Protein AF-A0A165NBJ4-F1 (afdb_monomer)

Structure (mmCIF, N/CA/C/O backbone):
data_AF-A0A165NBJ4-F1
#
_entry.id   AF-A0A165NBJ4-F1
#
loop_
_atom_site.group_PDB
_atom_site.id
_atom_site.type_symbol
_atom_site.label_atom_id
_atom_site.label_alt_id
_atom_site.label_comp_id
_atom_site.label_asym_id
_atom_site.label_entity_id
_atom_site.label_seq_id
_atom_site.pdbx_PDB_ins_code
_atom_site.Cartn_x
_atom_site.Cartn_y
_atom_site.Cartn_z
_atom_site.occupancy
_atom_site.B_iso_or_equiv
_atom_site.auth_seq_id
_atom_site.auth_comp_id
_atom_site.auth_asym_id
_atom_site.auth_atom_id
_atom_site.pdbx_PDB_model_num
ATOM 1 N N . ARG A 1 1 ? 23.690 31.683 -0.512 1.00 50.12 1 ARG A N 1
ATOM 2 C CA . ARG A 1 1 ? 24.297 30.359 -0.206 1.00 50.12 1 ARG A CA 1
ATOM 3 C C . ARG A 1 1 ? 23.208 29.5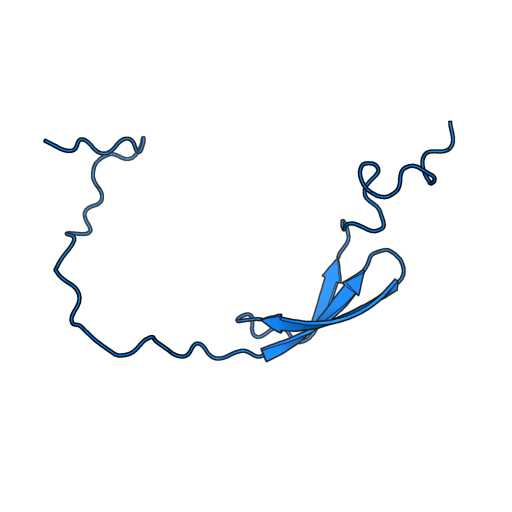23 0.467 1.00 50.12 1 ARG A C 1
ATOM 5 O O . ARG A 1 1 ? 22.737 29.948 1.507 1.00 50.12 1 ARG A O 1
ATOM 12 N N . SER A 1 2 ? 22.705 28.449 -0.152 1.00 54.44 2 SER A N 1
ATOM 13 C CA . SER A 1 2 ? 21.583 27.669 0.406 1.00 54.44 2 SER A CA 1
ATOM 14 C C . SER A 1 2 ? 22.101 26.793 1.554 1.00 54.44 2 SER A C 1
ATOM 16 O O . SER A 1 2 ? 22.893 25.877 1.325 1.00 54.44 2 SER A O 1
ATOM 18 N N . VAL A 1 3 ? 21.751 27.157 2.787 1.00 60.81 3 VAL A N 1
ATOM 19 C CA . VAL A 1 3 ? 22.101 26.418 4.007 1.00 60.81 3 VAL A CA 1
ATOM 20 C C . VAL A 1 3 ? 21.028 25.346 4.202 1.00 60.81 3 VAL A C 1
ATOM 22 O O . VAL A 1 3 ? 19.841 25.656 4.154 1.00 60.81 3 VAL A O 1
ATOM 25 N N . SER A 1 4 ? 21.433 24.082 4.340 1.00 64.19 4 SER A N 1
ATOM 26 C CA . SER A 1 4 ? 20.500 22.973 4.588 1.00 64.19 4 SER A CA 1
ATOM 27 C C . SER A 1 4 ? 19.787 23.205 5.922 1.00 64.19 4 SER A C 1
ATOM 29 O O . SER A 1 4 ? 20.470 23.413 6.920 1.00 64.19 4 SER A O 1
ATOM 31 N N . SER A 1 5 ? 18.451 23.165 5.959 1.00 67.62 5 SER A N 1
ATOM 32 C CA . SER A 1 5 ? 17.675 23.321 7.203 1.00 67.62 5 SER A CA 1
ATOM 33 C C . SER A 1 5 ? 17.487 22.006 7.968 1.00 67.62 5 SER A C 1
ATOM 35 O O . SER A 1 5 ? 16.737 21.960 8.940 1.00 67.62 5 SER A O 1
ATOM 37 N N . SER A 1 6 ? 18.100 20.911 7.510 1.00 65.94 6 SER A N 1
ATOM 38 C CA . SER A 1 6 ? 18.005 19.625 8.193 1.00 65.94 6 SER A CA 1
ATOM 39 C C . SER A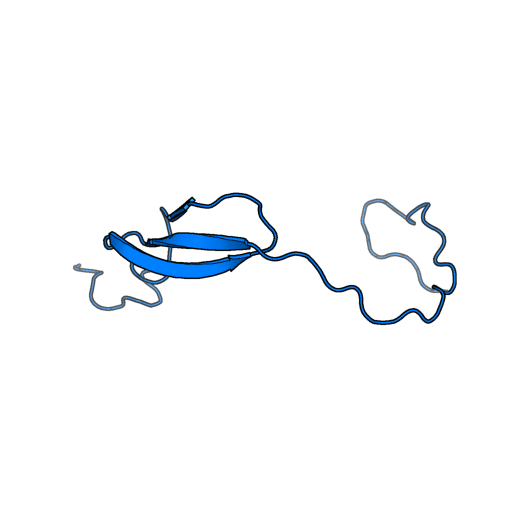 1 6 ? 18.909 19.597 9.432 1.00 65.94 6 SER A C 1
ATOM 41 O O . SER A 1 6 ? 20.086 19.951 9.317 1.00 65.94 6 SER A O 1
ATOM 43 N N . PRO A 1 7 ? 18.426 19.079 10.577 1.00 71.75 7 PRO A N 1
ATOM 44 C CA . PRO A 1 7 ? 19.206 18.980 11.817 1.00 71.75 7 PRO A CA 1
ATOM 45 C C . PRO A 1 7 ? 20.459 18.094 11.696 1.00 71.75 7 PRO A C 1
ATOM 47 O O . PRO A 1 7 ? 21.345 18.160 12.539 1.00 71.75 7 PRO A O 1
ATOM 50 N N . TYR A 1 8 ? 20.571 17.306 10.624 1.00 71.31 8 TYR A N 1
ATOM 51 C CA . TYR A 1 8 ? 21.703 16.418 10.342 1.00 71.31 8 TYR A CA 1
ATOM 52 C C . TYR A 1 8 ? 22.802 17.043 9.457 1.00 71.31 8 TYR A C 1
ATOM 54 O O . TYR A 1 8 ? 23.680 16.337 8.969 1.00 71.31 8 TYR A O 1
ATOM 62 N N . GLY A 1 9 ? 22.773 18.358 9.212 1.00 72.12 9 GLY A N 1
ATOM 63 C CA . GLY A 1 9 ? 23.788 19.040 8.398 1.00 72.12 9 GLY A CA 1
ATOM 64 C C . GLY A 1 9 ? 23.611 18.847 6.884 1.00 72.12 9 GLY A C 1
ATOM 65 O O . GLY A 1 9 ? 22.520 18.545 6.399 1.00 72.12 9 GLY A O 1
ATOM 66 N N . ARG A 1 10 ? 24.669 19.095 6.095 1.00 69.50 10 ARG A N 1
ATOM 67 C CA . ARG A 1 10 ? 24.632 18.922 4.627 1.00 69.50 10 ARG A CA 1
ATOM 68 C C . ARG A 1 10 ? 24.711 17.433 4.283 1.00 69.50 10 ARG A C 1
ATOM 70 O O . ARG A 1 10 ? 25.647 16.762 4.704 1.00 69.50 10 ARG A O 1
ATOM 77 N N . ALA A 1 11 ? 23.792 16.938 3.456 1.00 72.12 11 ALA A N 1
ATOM 78 C CA . ALA A 1 11 ? 23.909 15.592 2.900 1.00 72.12 11 ALA A CA 1
ATOM 79 C C . ALA A 1 11 ? 25.205 15.464 2.073 1.00 72.12 11 ALA A C 1
ATOM 81 O O . ALA A 1 11 ? 25.490 16.326 1.240 1.00 72.12 11 ALA A O 1
ATOM 82 N N . HIS A 1 12 ? 25.954 14.368 2.252 1.00 74.06 12 HIS A N 1
ATOM 83 C CA . HIS A 1 12 ? 27.129 14.036 1.424 1.00 74.06 12 HIS A CA 1
ATOM 84 C C . HIS A 1 12 ? 26.755 13.722 -0.043 1.00 74.06 12 HIS A C 1
ATOM 86 O O . HIS A 1 12 ? 27.610 13.586 -0.915 1.00 74.06 12 HIS A O 1
ATOM 92 N N . VAL A 1 13 ? 25.458 13.612 -0.342 1.00 74.94 13 VAL A N 1
ATOM 93 C CA . VAL A 1 13 ? 24.956 13.378 -1.696 1.00 74.94 13 VAL A CA 1
ATOM 94 C C . VAL A 1 13 ? 25.050 14.671 -2.508 1.00 74.94 13 VAL A C 1
ATOM 96 O O . VAL A 1 13 ? 24.193 15.554 -2.424 1.00 74.94 13 VAL A O 1
ATOM 99 N N . TRP A 1 14 ? 26.095 14.777 -3.327 1.00 71.25 14 TRP A N 1
ATOM 100 C CA . TRP A 1 14 ? 26.248 15.859 -4.295 1.00 71.25 14 TRP A CA 1
ATOM 101 C C . TRP A 1 14 ? 25.158 15.773 -5.369 1.00 71.25 14 TRP A C 1
ATOM 103 O O . TRP A 1 14 ? 24.982 14.750 -6.032 1.00 71.25 14 TRP A O 1
ATOM 113 N N . ARG A 1 15 ? 24.405 16.860 -5.562 1.00 71.12 15 ARG A N 1
ATOM 114 C CA . ARG A 1 15 ? 23.329 16.914 -6.558 1.00 71.12 15 ARG A CA 1
ATOM 115 C C . ARG A 1 15 ? 23.913 17.118 -7.960 1.00 71.12 15 ARG A C 1
ATOM 117 O O . ARG A 1 15 ? 24.050 18.249 -8.416 1.00 71.12 15 ARG A O 1
ATOM 124 N N . VAL A 1 16 ? 24.254 16.024 -8.636 1.00 78.19 16 VAL A N 1
ATOM 125 C CA . VAL A 1 16 ? 24.655 16.027 -10.054 1.00 78.19 16 VAL A CA 1
ATOM 126 C C . VAL A 1 16 ? 23.420 16.244 -10.941 1.00 78.19 16 VAL A C 1
ATOM 128 O O . VAL A 1 16 ? 22.314 15.820 -10.590 1.00 78.19 16 VAL A O 1
ATOM 131 N N . ARG A 1 17 ? 23.578 16.918 -12.091 1.00 79.25 17 ARG A N 1
ATOM 132 C CA . ARG A 1 17 ? 22.513 16.997 -13.106 1.00 79.25 17 ARG A CA 1
ATOM 133 C C . ARG A 1 17 ? 22.183 15.578 -13.572 1.00 79.25 17 ARG A C 1
ATOM 135 O O . ARG A 1 17 ? 23.028 14.916 -14.164 1.00 79.25 17 ARG A O 1
ATOM 142 N N . LYS A 1 18 ? 20.967 15.108 -13.284 1.00 79.69 18 LYS A N 1
ATOM 143 C CA . LYS A 1 18 ? 20.511 13.792 -13.744 1.00 79.69 18 LYS A CA 1
ATOM 144 C C . LYS A 1 18 ? 20.389 13.802 -15.278 1.00 79.69 18 LYS A C 1
ATOM 146 O O . LYS A 1 18 ? 19.929 14.811 -15.819 1.00 79.69 18 LYS A O 1
ATOM 151 N N . PRO A 1 19 ? 20.773 12.722 -15.978 1.00 81.25 19 PRO A N 1
ATOM 152 C CA . PRO A 1 19 ? 20.536 12.603 -17.414 1.00 81.25 19 PRO A CA 1
ATOM 153 C C . PRO A 1 19 ? 19.031 12.678 -17.713 1.00 81.25 19 PRO A C 1
ATOM 155 O O . PRO A 1 19 ? 18.212 12.198 -16.926 1.00 81.25 19 PRO A O 1
ATOM 158 N N . LYS A 1 20 ? 18.657 13.289 -18.846 1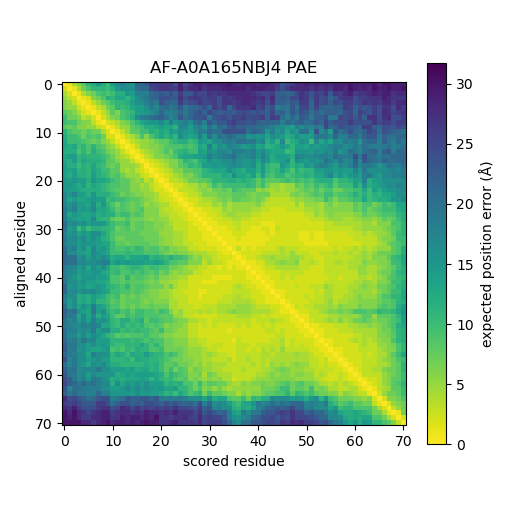.00 86.88 20 LYS A N 1
ATOM 159 C CA . LYS A 1 20 ? 17.258 13.375 -19.293 1.00 86.88 20 LYS A CA 1
ATOM 160 C C . LYS A 1 20 ? 16.841 12.031 -19.895 1.00 86.88 20 LYS A C 1
ATOM 162 O O . LYS A 1 20 ? 16.971 11.814 -21.093 1.00 86.88 20 LYS A O 1
ATOM 167 N N . ILE A 1 21 ? 16.388 11.130 -19.034 1.00 86.00 21 ILE A N 1
ATOM 168 C CA . ILE A 1 21 ? 15.828 9.823 -19.394 1.00 86.00 21 ILE A CA 1
ATOM 169 C C . ILE A 1 21 ? 14.293 9.888 -19.425 1.00 86.00 21 ILE A C 1
ATOM 171 O O . ILE A 1 21 ? 13.720 10.787 -18.799 1.00 86.00 21 ILE A O 1
ATOM 175 N N . PRO A 1 22 ? 13.611 8.971 -20.140 1.00 89.31 22 PRO A N 1
ATOM 176 C CA . PRO A 1 22 ? 12.163 8.839 -20.028 1.00 89.31 22 PRO A CA 1
ATOM 177 C C . PRO A 1 22 ? 11.756 8.550 -18.581 1.00 89.31 22 PRO A C 1
ATOM 179 O O . PRO A 1 22 ? 12.534 8.003 -17.793 1.00 89.31 22 PRO A O 1
ATOM 182 N N . ASN A 1 23 ? 10.523 8.920 -18.232 1.00 88.00 23 ASN A N 1
ATOM 183 C CA . ASN A 1 23 ? 10.006 8.685 -16.891 1.00 88.00 23 ASN A CA 1
ATOM 184 C C . ASN A 1 23 ? 10.044 7.179 -16.583 1.00 88.00 23 ASN A C 1
ATOM 186 O O . ASN A 1 23 ? 9.544 6.387 -17.387 1.00 88.00 23 ASN A O 1
ATOM 190 N N . PRO A 1 24 ? 10.631 6.770 -15.446 1.00 87.25 24 PRO A N 1
ATOM 191 C CA . PRO A 1 24 ? 10.719 5.362 -15.101 1.00 87.25 24 PRO A CA 1
ATOM 192 C C . PRO A 1 24 ? 9.314 4.785 -14.911 1.00 87.25 24 PRO A C 1
ATOM 194 O O . PRO A 1 24 ? 8.490 5.351 -14.192 1.00 87.25 24 PRO A O 1
ATOM 197 N N . VAL A 1 25 ? 9.053 3.636 -15.535 1.00 90.00 25 VAL A N 1
ATOM 198 C CA . VAL A 1 25 ? 7.835 2.857 -15.295 1.00 90.00 25 VAL A CA 1
ATOM 199 C C . VAL A 1 25 ? 8.095 1.952 -14.098 1.00 90.00 25 VAL A C 1
ATOM 201 O O . VAL A 1 25 ? 8.921 1.044 -14.162 1.00 90.00 25 VAL A O 1
ATOM 204 N N . VAL A 1 26 ? 7.414 2.220 -12.987 1.00 90.31 26 VAL A N 1
ATOM 205 C CA . VAL A 1 26 ? 7.555 1.420 -11.767 1.00 90.31 26 VAL A CA 1
ATOM 206 C C . VAL A 1 26 ? 6.620 0.210 -11.849 1.00 90.31 26 VAL A C 1
ATOM 208 O O . VAL A 1 26 ? 5.434 0.390 -12.152 1.00 90.31 26 VAL A O 1
ATOM 211 N N . PRO A 1 27 ? 7.097 -1.019 -11.576 1.00 91.75 27 PRO A N 1
ATOM 212 C CA . PRO A 1 27 ? 6.223 -2.181 -11.532 1.00 91.75 27 PRO A CA 1
ATOM 213 C C . PRO A 1 27 ? 5.177 -2.007 -10.431 1.00 91.75 27 PRO A C 1
ATOM 215 O O . PRO A 1 27 ? 5.476 -1.582 -9.314 1.00 91.75 27 PRO A O 1
ATOM 218 N N . THR A 1 28 ? 3.934 -2.341 -10.765 1.00 95.44 28 THR A N 1
ATOM 219 C CA . THR A 1 28 ? 2.813 -2.275 -9.830 1.00 95.44 28 THR A CA 1
ATOM 220 C C . THR A 1 28 ? 2.104 -3.615 -9.750 1.00 95.44 28 THR A C 1
ATOM 222 O O . THR A 1 28 ? 1.877 -4.276 -10.763 1.00 95.44 28 THR A O 1
ATOM 225 N N . PHE A 1 29 ? 1.721 -3.979 -8.534 1.00 94.12 29 PHE A N 1
ATOM 226 C CA . PHE A 1 29 ? 1.047 -5.218 -8.182 1.00 94.12 29 PHE A CA 1
ATOM 227 C C . PHE A 1 29 ? -0.384 -4.922 -7.748 1.00 94.12 29 PHE A C 1
ATOM 229 O O . PHE A 1 29 ? -0.660 -3.881 -7.149 1.00 94.12 29 PHE A O 1
ATOM 236 N N . VAL A 1 30 ? -1.300 -5.841 -8.048 1.00 96.19 30 VAL A N 1
ATOM 237 C CA . VAL A 1 30 ? -2.669 -5.778 -7.531 1.00 96.19 30 VAL A CA 1
ATOM 238 C C . VAL A 1 30 ? -2.656 -6.267 -6.087 1.00 96.19 30 VAL A C 1
ATOM 240 O O . VAL A 1 30 ? -2.200 -7.374 -5.808 1.00 96.19 30 VAL A O 1
ATOM 243 N N . GLN A 1 31 ? -3.177 -5.449 -5.178 1.00 96.31 31 GLN A N 1
ATOM 244 C CA . GLN A 1 31 ? -3.297 -5.779 -3.764 1.00 96.31 31 GLN A CA 1
ATOM 245 C C . GLN A 1 31 ? -4.754 -5.673 -3.316 1.00 96.31 31 GLN A C 1
ATOM 247 O O . GLN A 1 31 ? -5.438 -4.688 -3.603 1.00 96.31 31 GLN A O 1
ATOM 252 N N . ARG A 1 32 ? -5.213 -6.692 -2.584 1.00 96.88 32 ARG A N 1
ATOM 253 C CA . ARG A 1 32 ? -6.504 -6.705 -1.896 1.00 96.88 32 ARG A CA 1
ATOM 254 C C . ARG A 1 32 ? -6.354 -6.070 -0.521 1.00 96.88 32 ARG A C 1
ATOM 256 O O . ARG A 1 32 ? -5.592 -6.558 0.314 1.00 96.88 32 ARG A O 1
ATOM 263 N N . VAL A 1 33 ? -7.097 -4.997 -0.294 1.00 95.88 33 VAL A N 1
ATOM 264 C CA . VAL A 1 33 ? -7.143 -4.282 0.980 1.00 95.88 33 VAL A CA 1
ATOM 265 C C . VAL A 1 33 ? -8.460 -4.608 1.670 1.00 95.88 33 VAL A C 1
ATOM 267 O O . VAL A 1 33 ? -9.521 -4.432 1.073 1.00 95.88 33 VAL A O 1
ATOM 270 N N . VAL A 1 34 ? -8.385 -5.079 2.913 1.00 96.69 34 VAL A N 1
ATOM 271 C CA . VAL A 1 34 ? -9.546 -5.308 3.782 1.00 96.69 34 VAL A CA 1
ATOM 272 C C . VAL A 1 34 ? -9.612 -4.190 4.808 1.00 96.69 34 VAL A C 1
ATOM 274 O O . VAL A 1 34 ? -8.654 -3.970 5.553 1.00 96.69 34 VAL A O 1
ATOM 277 N N . ARG A 1 35 ? -10.734 -3.479 4.814 1.00 94.25 35 ARG A N 1
ATOM 278 C CA . ARG A 1 35 ? -11.040 -2.399 5.749 1.00 94.25 35 ARG A CA 1
ATOM 279 C C . ARG A 1 35 ? -11.555 -2.943 7.080 1.00 94.25 35 ARG A C 1
ATOM 281 O O . ARG A 1 35 ? -11.804 -4.140 7.230 1.00 94.25 35 ARG A O 1
ATOM 288 N N . SER A 1 36 ? -11.675 -2.066 8.065 1.00 91.19 36 SER A N 1
ATOM 289 C CA . SER A 1 36 ? -12.072 -2.422 9.427 1.00 91.19 36 SER A CA 1
ATOM 290 C C . SER A 1 36 ? -13.530 -2.887 9.530 1.00 91.19 36 SER A C 1
ATOM 292 O O . SER A 1 36 ? -13.830 -3.743 10.359 1.00 91.19 36 SER A O 1
ATOM 294 N N . ASP A 1 37 ? -14.395 -2.413 8.632 1.00 88.12 37 ASP A N 1
ATOM 295 C CA . ASP A 1 37 ? -15.781 -2.863 8.439 1.00 88.12 37 ASP A CA 1
ATOM 296 C C . ASP A 1 37 ? -15.905 -4.214 7.703 1.00 88.12 37 ASP A C 1
ATOM 298 O O . ASP A 1 37 ? -16.996 -4.767 7.588 1.00 88.12 37 ASP A O 1
ATOM 302 N N . GLY A 1 38 ? -14.792 -4.756 7.197 1.00 89.75 38 GLY A N 1
ATOM 303 C CA . GLY A 1 38 ? -14.759 -5.964 6.372 1.00 89.75 38 GLY A CA 1
ATOM 304 C C . GLY A 1 38 ? -14.958 -5.712 4.875 1.00 89.75 38 GLY A C 1
ATOM 305 O O . GLY A 1 38 ? -14.830 -6.652 4.087 1.00 89.75 38 GLY A O 1
ATOM 306 N N . SER A 1 39 ? -15.207 -4.468 4.448 1.00 92.38 39 SER A N 1
ATOM 307 C CA . SER A 1 39 ? -15.267 -4.122 3.027 1.00 92.38 39 SER A CA 1
ATOM 308 C C . SER A 1 39 ? -13.903 -4.322 2.363 1.00 92.38 39 SER A C 1
ATOM 310 O O . SER A 1 39 ? -12.845 -4.178 2.986 1.00 92.38 39 SER A O 1
ATOM 312 N N . THR A 1 40 ? -13.910 -4.679 1.076 1.00 95.75 40 THR A N 1
ATOM 313 C CA . THR A 1 40 ? -12.675 -4.986 0.347 1.00 95.75 40 THR A CA 1
ATOM 314 C C . THR A 1 40 ? -12.576 -4.215 -0.957 1.00 95.75 40 THR A C 1
ATOM 316 O O . THR A 1 40 ? -13.576 -3.983 -1.634 1.00 95.75 40 THR A O 1
ATOM 319 N N . PHE A 1 41 ? -11.360 -3.801 -1.308 1.00 94.69 41 PHE A N 1
ATOM 320 C CA . PHE A 1 41 ? -11.076 -3.184 -2.600 1.00 94.69 41 PHE A CA 1
ATOM 321 C C . PHE A 1 41 ? -9.730 -3.647 -3.156 1.00 94.69 41 PHE A C 1
ATOM 323 O O . PHE A 1 41 ? -8.848 -4.099 -2.420 1.00 94.69 41 PHE A O 1
ATOM 330 N N . LEU A 1 42 ? -9.593 -3.545 -4.477 1.00 96.75 42 LEU A N 1
ATOM 331 C CA . LEU A 1 42 ? -8.355 -3.829 -5.194 1.00 96.75 42 LEU A CA 1
ATOM 332 C C . LEU A 1 42 ? -7.685 -2.510 -5.573 1.00 96.75 42 LEU A C 1
ATOM 334 O O . LEU A 1 42 ? -8.318 -1.642 -6.170 1.00 96.75 42 LEU A O 1
ATOM 338 N N . HIS A 1 43 ? -6.400 -2.367 -5.254 1.00 95.06 43 HIS A N 1
ATOM 339 C CA . HIS A 1 43 ? -5.598 -1.221 -5.689 1.00 95.06 43 HIS A CA 1
ATOM 340 C C . HIS A 1 43 ? -4.250 -1.658 -6.258 1.00 95.06 43 HIS A C 1
ATOM 342 O O . HIS A 1 43 ? -3.794 -2.779 -6.020 1.00 95.06 43 HIS A O 1
ATOM 348 N N . ARG A 1 44 ? -3.624 -0.778 -7.043 1.00 95.56 44 ARG A N 1
ATOM 349 C CA . ARG A 1 44 ? -2.278 -1.001 -7.577 1.00 95.56 44 ARG A CA 1
ATOM 350 C C . ARG A 1 44 ? -1.253 -0.370 -6.643 1.00 95.56 44 ARG A C 1
ATOM 352 O O . ARG A 1 44 ? -1.314 0.827 -6.386 1.00 95.56 44 ARG A O 1
ATOM 359 N N . THR A 1 45 ? -0.306 -1.165 -6.165 1.00 94.62 45 THR A N 1
ATOM 360 C CA . THR A 1 45 ? 0.753 -0.737 -5.241 1.00 94.62 45 THR A CA 1
ATOM 361 C C . THR A 1 45 ? 2.124 -1.151 -5.768 1.00 94.62 45 THR A C 1
ATOM 363 O O . THR A 1 45 ? 2.231 -2.044 -6.603 1.00 94.62 45 THR A O 1
ATOM 366 N N . THR A 1 46 ? 3.191 -0.522 -5.289 1.00 95.25 46 THR A N 1
ATOM 367 C CA . THR A 1 46 ? 4.576 -0.948 -5.562 1.00 95.25 46 THR A CA 1
ATOM 368 C C . THR A 1 46 ? 5.057 -2.019 -4.581 1.00 95.25 46 THR A C 1
ATOM 370 O O . THR A 1 46 ? 6.103 -2.628 -4.788 1.00 95.25 46 THR A O 1
ATOM 373 N N . SER A 1 47 ? 4.296 -2.271 -3.510 1.00 90.12 47 SER A N 1
ATOM 374 C CA . SER A 1 47 ? 4.593 -3.341 -2.562 1.00 90.12 47 SER A CA 1
ATOM 375 C C . SER A 1 47 ? 4.266 -4.710 -3.170 1.00 90.12 47 SER A C 1
ATOM 377 O O . SER A 1 47 ? 3.182 -4.874 -3.726 1.00 90.12 47 SER A O 1
ATOM 379 N N . PRO A 1 48 ? 5.123 -5.733 -3.005 1.00 91.81 48 PRO A N 1
ATOM 380 C CA . PRO A 1 48 ? 4.852 -7.079 -3.515 1.00 91.81 48 PRO A CA 1
ATOM 381 C C . PRO A 1 48 ? 3.788 -7.844 -2.703 1.00 91.81 48 PRO A C 1
ATOM 383 O O . PRO A 1 48 ? 3.531 -9.016 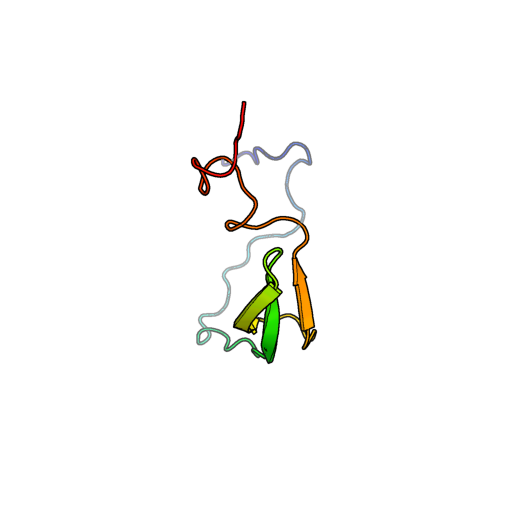-2.964 1.00 91.81 48 PRO A O 1
ATOM 386 N N . LYS A 1 49 ? 3.172 -7.225 -1.685 1.00 93.25 49 LYS A N 1
ATOM 387 C CA . LYS A 1 49 ? 2.165 -7.877 -0.838 1.00 93.25 49 LYS A CA 1
ATOM 388 C C . LYS A 1 49 ? 0.808 -7.918 -1.537 1.00 93.25 49 LYS A C 1
ATOM 390 O O . LYS A 1 49 ? 0.203 -6.879 -1.783 1.00 93.25 49 LYS A O 1
ATOM 395 N N . SER A 1 50 ? 0.281 -9.121 -1.754 1.00 92.25 50 SER A N 1
ATOM 396 C CA . SER A 1 50 ? -1.037 -9.340 -2.367 1.00 92.25 50 SER A CA 1
ATOM 397 C C . SER A 1 50 ? -2.217 -8.991 -1.450 1.00 92.25 50 SER A C 1
ATOM 399 O O . SER A 1 50 ? -3.316 -8.732 -1.940 1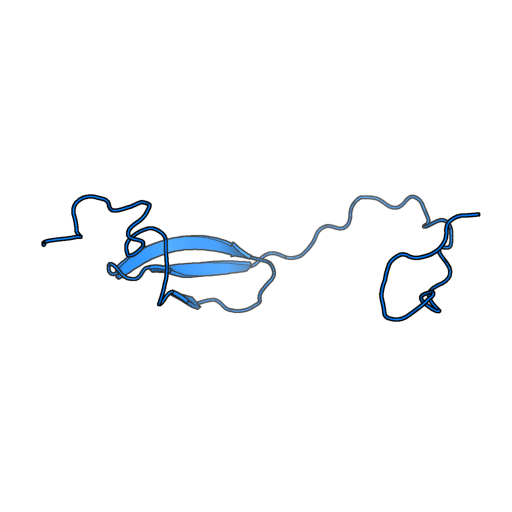.00 92.25 50 SER A O 1
ATOM 401 N N . TYR A 1 51 ? -2.003 -8.954 -0.131 1.00 94.81 51 TYR A N 1
ATOM 402 C CA . TYR A 1 51 ? -3.052 -8.755 0.869 1.00 94.81 51 TYR A CA 1
ATOM 403 C C . TYR A 1 51 ? -2.607 -7.816 1.994 1.00 94.81 51 TYR A C 1
ATOM 405 O O . TYR A 1 51 ? -1.469 -7.889 2.464 1.00 94.81 51 TYR A O 1
ATOM 413 N N . ILE A 1 52 ? -3.512 -6.948 2.444 1.00 94.75 52 ILE A N 1
ATOM 414 C CA . ILE A 1 52 ? -3.333 -6.140 3.654 1.00 94.75 52 ILE A CA 1
ATOM 415 C C . ILE A 1 52 ? -4.672 -5.920 4.357 1.00 94.75 52 ILE A C 1
ATOM 417 O O . ILE A 1 52 ? -5.690 -5.666 3.716 1.00 94.75 52 ILE A O 1
ATOM 421 N N . ARG A 1 53 ? -4.655 -5.997 5.688 1.00 94.50 53 ARG A N 1
ATOM 422 C CA . ARG A 1 53 ? -5.795 -5.675 6.546 1.00 94.50 53 ARG A CA 1
ATOM 423 C C . ARG A 1 53 ? -5.501 -4.394 7.312 1.00 94.50 53 ARG A C 1
ATOM 425 O O . ARG A 1 53 ? -4.468 -4.302 7.973 1.00 94.50 53 ARG A O 1
ATOM 432 N N . LEU A 1 54 ? -6.405 -3.428 7.222 1.00 93.12 54 LEU A N 1
ATOM 433 C CA . LEU A 1 54 ? -6.301 -2.160 7.929 1.00 93.12 54 LEU A CA 1
ATOM 434 C C . LEU A 1 54 ? -7.005 -2.265 9.280 1.00 93.12 54 LEU A C 1
ATOM 436 O O . LEU A 1 54 ? -8.155 -2.688 9.371 1.00 93.12 54 LEU A O 1
ATOM 440 N N . THR A 1 55 ? -6.295 -1.886 10.338 1.00 91.00 55 THR A N 1
ATOM 441 C CA . THR A 1 55 ? -6.852 -1.788 11.695 1.00 91.00 55 THR A CA 1
ATOM 442 C C . THR A 1 55 ? -7.458 -0.410 11.959 1.00 91.00 55 THR A C 1
ATOM 444 O O . THR A 1 55 ? -8.383 -0.288 12.758 1.00 91.00 55 THR A O 1
ATOM 447 N N . ARG A 1 56 ? -6.965 0.631 11.276 1.00 90.19 56 ARG A N 1
ATOM 448 C CA . ARG A 1 56 ? -7.458 2.014 11.317 1.00 90.19 56 ARG A CA 1
ATOM 449 C C . ARG A 1 56 ? -7.639 2.523 9.893 1.00 90.19 56 ARG A C 1
ATOM 451 O O . ARG A 1 56 ? -6.709 2.440 9.093 1.00 90.19 56 ARG A O 1
ATOM 458 N N . ASP A 1 57 ? -8.822 3.027 9.581 1.00 90.06 57 ASP A N 1
ATOM 459 C CA . ASP A 1 57 ? -9.179 3.544 8.267 1.00 90.06 57 ASP A CA 1
ATOM 460 C C . ASP A 1 57 ? -10.292 4.599 8.362 1.00 90.06 57 ASP A C 1
ATOM 462 O O . ASP A 1 57 ? -10.697 5.023 9.440 1.00 90.06 57 ASP A O 1
ATOM 466 N N . VAL A 1 58 ? -10.772 5.062 7.208 1.00 89.12 58 VAL A N 1
ATOM 467 C CA . VAL A 1 58 ? -11.843 6.065 7.130 1.00 89.12 58 VAL A CA 1
ATOM 468 C C . VAL A 1 58 ? -13.150 5.542 7.740 1.00 89.12 58 VAL A C 1
ATOM 470 O O . VAL A 1 58 ? -13.892 6.319 8.330 1.00 89.12 58 VAL A O 1
ATOM 473 N N . THR A 1 59 ? -13.416 4.234 7.652 1.00 86.44 59 THR A N 1
ATOM 474 C CA . THR A 1 59 ? -14.684 3.641 8.113 1.00 86.44 59 THR A CA 1
ATOM 475 C C . THR A 1 59 ? -14.805 3.600 9.638 1.00 86.44 59 THR A C 1
ATOM 477 O O . THR A 1 59 ? -15.913 3.733 10.160 1.00 86.44 59 THR A O 1
ATOM 480 N N . ASN A 1 60 ? -13.681 3.511 10.360 1.00 87.12 60 ASN A N 1
ATOM 481 C CA . ASN A 1 60 ? -13.641 3.559 11.826 1.00 87.12 60 ASN A CA 1
ATOM 482 C C . ASN A 1 60 ? -13.068 4.861 12.412 1.00 87.12 60 ASN A C 1
ATOM 484 O O . ASN A 1 60 ? -12.771 4.916 13.609 1.00 87.1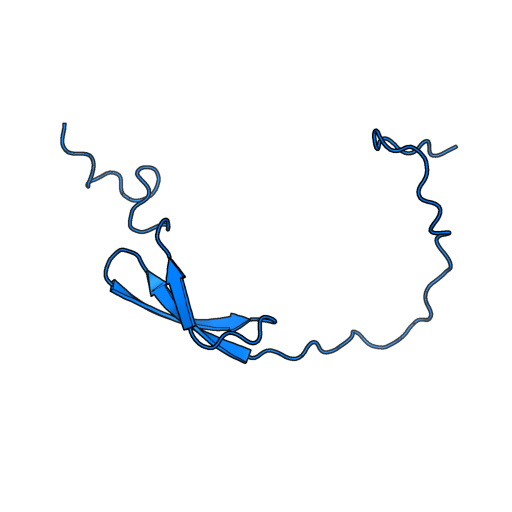2 60 ASN A O 1
ATOM 488 N N . SER A 1 61 ? -12.907 5.904 11.592 1.00 87.50 61 SER A N 1
ATOM 489 C CA . SER A 1 61 ? -12.434 7.212 12.043 1.00 87.50 61 SER A CA 1
ATOM 490 C C . SER A 1 61 ? -13.603 8.095 12.495 1.00 87.50 61 SER A C 1
ATOM 492 O O . SER A 1 61 ? -14.531 8.305 11.711 1.00 87.50 61 SER A O 1
ATOM 494 N N . PRO A 1 62 ? -13.558 8.689 13.703 1.00 85.50 62 PRO A N 1
ATOM 495 C CA . PRO A 1 62 ? -14.637 9.547 14.200 1.00 85.50 62 PRO A CA 1
ATOM 496 C C . PRO A 1 62 ? -14.809 10.836 13.383 1.00 85.50 62 PRO A C 1
ATOM 498 O O . PRO A 1 62 ? -15.894 11.401 13.365 1.00 85.50 62 PRO A O 1
ATOM 501 N N . LEU A 1 63 ? -13.764 11.287 12.676 1.00 87.88 63 LEU A N 1
ATOM 502 C CA . LEU A 1 63 ? -13.832 12.478 11.820 1.00 87.88 63 LEU A CA 1
ATOM 503 C C . LEU A 1 63 ? -14.710 12.264 10.579 1.00 87.88 63 LEU A C 1
ATOM 505 O O . LEU A 1 63 ? -15.303 13.212 10.076 1.00 87.88 63 LEU A O 1
ATOM 509 N N . PHE A 1 64 ? -14.737 11.037 10.059 1.00 83.25 64 PHE A N 1
ATOM 510 C CA . PHE A 1 64 ? -15.450 10.691 8.827 1.00 83.25 64 PHE A CA 1
ATOM 511 C C . PHE A 1 64 ? -16.733 9.898 9.092 1.00 83.25 64 PHE A C 1
ATOM 513 O O . PHE A 1 64 ? -17.583 9.795 8.211 1.00 83.25 64 PHE A O 1
ATOM 520 N N . ASN A 1 65 ? -16.870 9.336 10.294 1.00 78.31 65 ASN A N 1
ATOM 521 C CA . ASN A 1 65 ? -18.023 8.565 10.723 1.00 78.31 65 ASN A CA 1
ATOM 522 C C . ASN A 1 65 ? -18.658 9.193 11.973 1.00 78.31 65 ASN A C 1
ATOM 524 O O . ASN A 1 65 ? -18.618 8.653 13.079 1.00 78.31 65 ASN A O 1
ATOM 528 N N . ASN A 1 66 ? -19.248 10.367 11.763 1.00 69.88 66 ASN A N 1
ATOM 529 C CA . ASN A 1 66 ? -19.797 11.262 12.785 1.00 69.88 66 ASN A CA 1
ATOM 530 C C . ASN A 1 66 ? -21.012 10.657 13.523 1.00 69.88 66 ASN A C 1
ATOM 532 O O . ASN A 1 66 ? -21.471 11.212 14.515 1.00 69.88 66 ASN A O 1
ATOM 536 N N . GLY A 1 67 ? -21.576 9.557 13.007 1.00 66.44 67 GLY A N 1
ATOM 537 C CA . GLY A 1 67 ? -22.771 8.900 13.544 1.00 66.44 67 GLY A CA 1
ATOM 538 C C . GLY A 1 67 ? -22.492 7.684 14.433 1.00 66.44 67 GLY A C 1
ATOM 539 O O . GLY A 1 67 ? -23.412 7.189 15.080 1.00 66.44 67 GLY A O 1
AT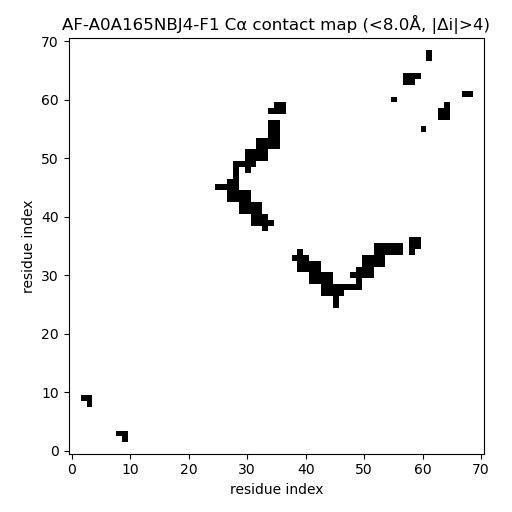OM 540 N N . VAL A 1 68 ? -21.250 7.184 14.473 1.00 62.28 68 VAL A N 1
ATOM 541 C CA . VAL A 1 68 ? -20.875 6.009 15.288 1.00 62.28 68 VAL A CA 1
ATOM 542 C C . VAL A 1 68 ? -20.415 6.394 16.696 1.00 62.28 68 VAL A C 1
ATOM 544 O O . VAL A 1 68 ? -20.416 5.552 17.594 1.00 62.28 68 VAL A O 1
ATOM 547 N N . THR A 1 69 ? -20.110 7.669 16.942 1.00 57.31 69 THR A N 1
ATOM 548 C CA . THR A 1 69 ? -19.959 8.206 18.299 1.00 57.31 69 THR A CA 1
ATOM 549 C C . THR A 1 69 ? -21.333 8.284 18.968 1.00 57.31 69 THR A C 1
ATOM 551 O O . THR A 1 69 ? -21.993 9.320 18.949 1.00 57.31 69 THR A O 1
ATOM 554 N N . LYS A 1 70 ? -21.793 7.160 19.526 1.00 52.09 70 LYS A N 1
ATOM 555 C CA . LYS A 1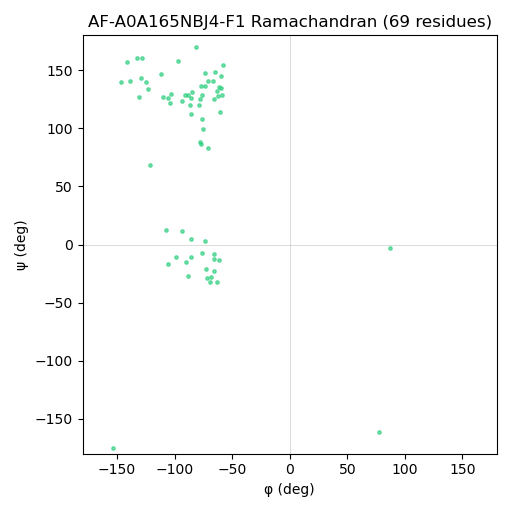 70 ? -22.804 7.171 20.587 1.00 52.09 70 LYS A CA 1
ATOM 556 C C . LYS A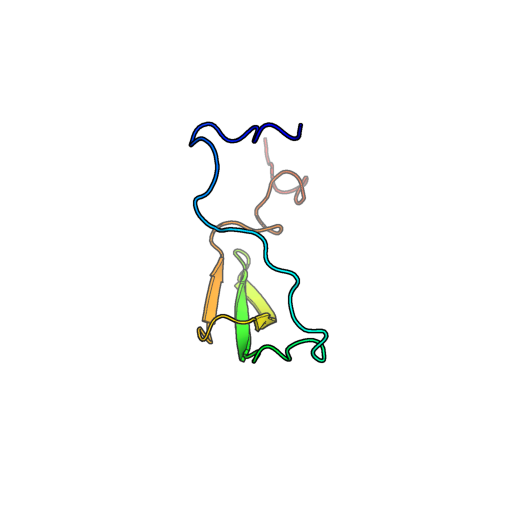 1 70 ? -22.152 7.721 21.860 1.00 52.09 70 LYS A C 1
ATOM 558 O O . LYS A 1 70 ? -20.978 7.437 22.089 1.00 52.09 70 LYS A O 1
ATOM 563 N N . GLY A 1 71 ? -22.928 8.538 22.578 1.00 49.22 71 GLY A N 1
ATOM 564 C CA . GLY A 1 71 ? -22.556 9.309 23.772 1.00 49.22 71 GLY A CA 1
ATOM 565 C C . GLY A 1 71 ? -21.754 8.562 24.824 1.00 49.22 71 GLY A C 1
ATOM 566 O O . GLY A 1 71 ? -21.923 7.328 24.935 1.00 49.22 71 GLY A O 1
#

Organism: NCBI:txid1314781

Solvent-accessible surface area (backbone atoms only — not comparable to full-atom values): 4934 Å² total; per-residue (Å²): 132,93,73,65,88,49,96,84,50,74,73,88,72,76,86,69,86,74,80,94,65,79,84,83,83,75,74,67,35,73,22,42,39,31,43,73,87,65,53,71,49,78,46,78,37,76,56,91,58,54,66,49,75,41,89,75,50,68,83,78,28,66,90,74,31,73,81,73,71,69,134

Secondary structure (DSSP, 8-state):
-----STT-S-S--------PPPP----EEEEEE-TTS-EEEEEESS--SEEE-SS-STT-TTT-TTT---

Nearest PDB structures (foldseek):
  5mrf-assembly1_V  TM=7.510E-01  e=6.681E-05  Saccharomyces cerevisiae
  3j6b-assembly1_V  TM=6.755E-01  e=1.706E-04  Saccharomyces cerevisiae
  6ywy-assembly1_V  TM=7.844E-01  e=4.979E-04  Neurospora crassa
  7odt-assembly1_m  TM=6.333E-01  e=3.246E-03  Homo sapiens
  6zm6-assembly1_m  TM=5.307E-01  e=3.246E-03  Homo sapiens

Foldseek 3Di:
DDWDPDPVGDDPDDDDDDPPDPDDDQDWDWAWEQEPVRDIDIDTDSDPHNYDYDPDDLVPDCVNCVPVPDD

pLDDT: mean 82.99, std 13.05, range [49.22, 96.88]

Radius of gyration: 21.07 Å; Cα contacts (8 Å, |Δi|>4): 75; chains: 1; bounding box: 50×40×44 Å

Mean predicted aligned error: 10.67 Å

InterPro domains:
  IPR034600 Large ribosomal subunit protein bL31m [PTHR28174] (10-66)

Sequence (71 aa):
RSVSSSPYGRAHVWRVRKPKIPNPVVPTFVQRVVRSDGSTFLHRTTSPKSYIRLTRDVTNSPLFNNGVTKG